Protein 3R72 (pdb70)

Secondary structure (DSSP, 8-state):
-PPPHHHHHHHHHHHHHHHHHHHT--HHHHHHGGGT-----HHHHHHHHHHHHHTTSEETTEE-HHHHHHHHHHHS-GGGHHHHHHHHHHHTTS---SSHHHHHHHHHHHHHHH-TTT----

Foldseek 3Di:
DADDQVVLVVVQVVLLVVLCVVLVDDPVQQVCVLVVDQDPDLSNLVSLVSSCVVQVQQDPFGGDLVSVLVNLVRYPDPVCNVVSVVLSVVLVPDDADDGSSRRSSVSLSSSCVSPSNPRDHD

Nearest PDB structures (foldseek):
  3r72-assembly1_A  TM=1.008E+00  e=2.541E-19  Apis mellifera
  4f7f-assembly1_A  TM=9.172E-01  e=5.931E-07  Anopheles gambiae
  6jpm-assembly2_B  TM=9.260E-01  e=6.254E-07  Chrysopa pallens
  4pt1-assembly2_B  TM=8.608E-01  e=3.521E-05  Locusta migratoria
  6qq4-assembly2_B  TM=8.077E-01  e=2.505E-04  Drosophila melanogaster

B-factor: mean 16.65, std 10.66, range [3.77, 99.17]

Sequence (122 aa):
MSSMMSADDQVEKLAKNMRKSSCLQKIAITEELVDGMRRGEFPDDHDLQCYTTCIMKLLLRTFKNGNFDFDMMIVKQLEIITMPPEEVVIGKEIVAVCRNEEEYTGDDCQKTYQYVQCHYKQNPEKFFFP

Solvent-accessible surface area: 7134 Å² total; per-residue (Å²): 140,61,58,59,88,99,84,30,89,120,83,6,117,73,17,17,139,62,0,28,82,158,39,89,25,86,92,128,44,1,40,2,1,86,134,29,90,41,56,136,46,86,75,0,8,24,0,0,11,17,0,10,96,90,36,126,7,2,92,133,20,101,29,38,37,106,48,14,36,107,40,16,70,57,42,52,57,107,142,39,25,102,85,4,81,97,25,2,54,84,0,101,129,84,143,24,72,49,67,48,18,63,51,0,7,51,8,5,44,6,45,39,151,78,39,67,156,118,26,107,18,15

CATH classification: 1.10.238.20

Structure (mmCIF, N/CA/C/O backbone):
data_3R72
#
_entry.id   3R72
#
_cell.length_a   37.695
_cell.length_b   45.239
_cell.length_c   70.882
_cell.angle_alpha   90.00
_cell.angle_beta   90.00
_cell.angle_gamma   90.00
#
_symmetry.space_group_name_H-M   'P 21 21 21'
#
loop_
_entity.id
_entity.type
_entity.pdbx_description
1 polymer 'Odorant binding protein ASP5'
2 non-polymer N-BUTYL-BENZENESULFONAMIDE
3 water water
#
loop_
_atom_site.group_PDB
_atom_site.id
_atom_site.type_symbol
_atom_site.label_atom_id
_atom_site.label_alt_id
_atom_site.label_comp_id
_atom_site.label_asym_id
_atom_site.label_entity_id
_atom_site.label_seq_id
_atom_site.pdbx_PDB_ins_code
_atom_site.Cartn_x
_atom_site.Cartn_y
_atom_site.Cartn_z
_atom_site.occupancy
_atom_site.B_iso_or_equiv
_atom_site.auth_seq_id
_atom_site.auth_comp_id
_atom_site.auth_asym_id
_atom_site.auth_atom_id
_atom_site.pdbx_PDB_model_num
ATOM 1 N N . MET A 1 1 ? 45.808 3.976 11.735 1.00 25.82 2 MET A N 1
ATOM 2 C CA . MET A 1 1 ? 46.517 3.379 12.898 1.00 25.00 2 MET A CA 1
ATOM 3 C C . MET A 1 1 ? 45.602 3.274 14.127 1.00 23.33 2 MET A C 1
ATOM 4 O O . MET A 1 1 ? 44.477 3.778 14.135 1.00 23.77 2 MET A O 1
ATOM 12 N N . SER A 1 2 ? 46.104 2.600 15.157 1.00 21.03 3 SER A N 1
ATOM 13 C CA A SER A 1 2 ? 45.371 2.476 16.414 0.50 19.34 3 SER A CA 1
ATOM 14 C CA B SER A 1 2 ? 45.406 2.438 16.427 0.50 19.37 3 SER A CA 1
ATOM 15 C C . SER A 1 2 ? 45.885 3.466 17.456 1.00 16.81 3 SER A C 1
ATOM 16 O O . SER A 1 2 ? 47.000 3.995 17.347 1.00 16.53 3 SER A O 1
ATOM 30 N N . MET A 1 3 ? 45.032 3.734 18.440 1.00 12.98 4 MET A N 1
ATOM 31 C CA A MET A 1 3 ? 45.355 4.623 19.557 0.50 11.17 4 MET A CA 1
ATOM 32 C CA B MET A 1 3 ? 45.307 4.601 19.573 0.50 12.75 4 MET A CA 1
ATOM 33 C C . MET A 1 3 ? 46.179 3.888 20.604 1.00 10.71 4 MET A C 1
ATOM 34 O O . MET A 1 3 ? 46.002 2.688 20.820 1.00 10.75 4 MET A O 1
ATOM 60 N N . SER A 1 4 ? 47.068 4.627 21.263 1.00 9.57 5 SER A N 1
ATOM 61 C CA . SER A 1 4 ? 47.855 4.060 22.361 1.00 10.02 5 SER A CA 1
ATOM 62 C C . SER A 1 4 ? 46.961 3.749 23.562 1.00 10.27 5 SER A C 1
ATOM 63 O O . SER A 1 4 ? 45.874 4.320 23.730 1.00 9.58 5 SER A O 1
ATOM 71 N N . ALA A 1 5 ? 47.442 2.856 24.417 1.00 10.98 6 ALA A N 1
ATOM 72 C CA . ALA A 1 5 ? 46.726 2.477 25.620 1.00 11.14 6 ALA A CA 1
ATOM 73 C C . ALA A 1 5 ? 46.366 3.694 26.468 1.00 11.24 6 ALA A C 1
ATOM 74 O O . ALA A 1 5 ? 45.254 3.780 26.991 1.00 10.84 6 ALA A O 1
ATOM 81 N N . ASP A 1 6 ? 47.304 4.622 26.626 1.00 11.47 7 ASP A N 1
ATOM 82 C CA A ASP A 1 6 ? 47.011 5.762 27.479 0.50 11.54 7 ASP A CA 1
ATOM 83 C CA B ASP A 1 6 ? 47.093 5.831 27.429 0.50 11.79 7 ASP A CA 1
ATOM 84 C C . ASP A 1 6 ? 45.970 6.694 26.848 1.00 10.62 7 ASP A C 1
ATOM 85 O O . ASP A 1 6 ? 45.162 7.286 27.578 1.00 10.70 7 ASP A O 1
ATOM 101 N N . GLN A 1 7 ? 45.944 6.798 25.519 1.00 9.23 8 GLN A N 1
ATOM 102 C CA . GLN A 1 7 ? 44.910 7.578 24.857 1.00 8.75 8 GLN A CA 1
ATOM 103 C C . GLN A 1 7 ? 43.535 6.905 24.987 1.00 8.04 8 GLN A C 1
ATOM 104 O O . GLN A 1 7 ? 42.532 7.595 25.208 1.00 8.49 8 GLN A O 1
ATOM 118 N N . VAL A 1 8 ? 43.480 5.578 24.881 1.00 8.15 9 VAL A N 1
ATOM 119 C CA . VAL A 1 8 ? 42.231 4.863 25.095 1.00 8.70 9 VAL A CA 1
ATOM 120 C C . VAL A 1 8 ? 41.717 5.121 26.514 1.00 8.81 9 VAL A C 1
ATOM 121 O O . VAL A 1 8 ? 40.559 5.439 26.718 1.00 8.65 9 VAL A O 1
ATOM 134 N N . GLU A 1 9 ? 42.601 5.040 27.494 1.00 9.31 10 GLU A N 1
ATOM 135 C CA . GLU A 1 9 ? 42.220 5.275 28.884 1.00 11.00 10 GLU A CA 1
ATOM 136 C C . GLU A 1 9 ? 41.713 6.708 29.107 1.00 10.17 10 GLU A C 1
ATOM 137 O O . GLU A 1 9 ? 40.707 6.901 29.800 1.00 9.76 10 GLU A O 1
ATOM 149 N N . LYS A 1 10 ? 42.389 7.702 28.516 1.00 10.09 11 LYS A N 1
ATOM 150 C CA . LYS A 1 10 ? 41.991 9.102 28.688 1.00 10.22 11 LYS A CA 1
ATOM 151 C C . LYS A 1 10 ? 40.587 9.313 28.144 1.00 9.19 11 LYS A C 1
ATOM 152 O O . LYS A 1 10 ? 39.724 9.882 28.812 1.00 9.56 11 LYS A O 1
ATOM 171 N N . LEU A 1 11 ? 40.355 8.855 26.925 1.00 8.55 12 LEU A N 1
ATOM 172 C CA . LEU A 1 11 ? 39.058 9.056 26.316 1.00 8.59 12 LEU A CA 1
ATOM 173 C C . LEU A 1 11 ? 37.970 8.311 27.083 1.00 7.94 12 LEU A C 1
ATOM 174 O O . LEU A 1 11 ? 36.893 8.848 27.302 1.00 8.76 12 LEU A O 1
ATOM 190 N N . ALA A 1 12 ? 38.258 7.085 27.510 1.00 7.83 13 ALA A N 1
ATOM 191 C CA . ALA A 1 12 ? 37.293 6.310 28.276 1.00 7.85 13 ALA A CA 1
ATOM 192 C C . ALA A 1 12 ? 36.930 7.041 29.561 1.00 8.05 13 ALA A C 1
ATOM 193 O O . ALA A 1 12 ? 35.757 7.104 29.920 1.00 8.46 13 ALA A O 1
ATOM 200 N N . LYS A 1 13 ? 37.920 7.587 30.262 1.00 8.14 14 LYS A N 1
ATOM 201 C CA . LYS A 1 13 ? 37.676 8.269 31.537 1.00 8.91 14 LYS A CA 1
ATOM 202 C C . LYS A 1 13 ? 36.831 9.515 31.325 1.00 8.90 14 LYS A C 1
ATOM 203 O O . LYS A 1 13 ? 35.966 9.835 32.144 1.00 9.94 14 LYS A O 1
ATOM 222 N N . ASN A 1 14 ? 37.072 10.230 30.224 1.00 8.99 15 ASN A N 1
ATOM 223 C CA . ASN A 1 14 ? 36.303 11.431 29.954 1.00 10.01 15 ASN A CA 1
ATOM 224 C C . ASN A 1 14 ? 34.873 11.149 29.522 1.00 9.70 15 ASN A C 1
ATOM 225 O O . ASN A 1 14 ? 33.955 11.857 29.910 1.00 10.27 15 ASN A O 1
ATOM 236 N N . MET A 1 15 ? 34.665 10.090 28.756 1.00 8.86 16 MET A N 1
ATOM 237 C CA . MET A 1 15 ? 33.306 9.640 28.435 1.00 9.22 16 MET A CA 1
ATOM 238 C C . MET A 1 15 ? 32.564 9.194 29.692 1.00 8.92 16 MET A C 1
ATOM 239 O O . MET A 1 15 ? 31.396 9.537 29.899 1.00 9.80 16 MET A O 1
ATOM 253 N N . ARG A 1 16 ? 33.240 8.429 30.538 1.00 8.52 17 ARG A N 1
ATOM 254 C CA . ARG A 1 16 ? 32.634 8.003 31.800 1.00 9.26 17 ARG A CA 1
ATOM 255 C C . ARG A 1 16 ? 32.187 9.202 32.616 1.00 10.70 17 ARG A C 1
ATOM 256 O O . ARG A 1 16 ? 31.052 9.252 33.106 1.00 11.43 17 ARG A O 1
ATOM 277 N N . LYS A 1 17 ? 33.094 10.160 32.792 1.00 12.59 18 LYS A N 1
ATOM 278 C CA . LYS A 1 17 ? 32.827 11.353 33.584 1.00 15.21 18 LYS A CA 1
ATOM 279 C C . LYS A 1 17 ? 31.550 12.010 33.152 1.00 15.01 18 LYS A C 1
ATOM 280 O O . LYS A 1 17 ? 30.696 12.359 33.982 1.00 15.71 18 LYS A O 1
ATOM 299 N N . SER A 1 18 ? 31.430 12.216 31.851 1.00 14.88 19 SER A N 1
ATOM 300 C CA A SER A 1 18 ? 30.257 12.838 31.247 0.50 15.80 19 SER A CA 1
ATOM 301 C CA B SER A 1 18 ? 30.250 12.877 31.318 0.50 15.76 19 SER A CA 1
ATOM 302 C C . SER A 1 18 ? 28.996 12.045 31.550 1.00 15.24 19 SER A C 1
ATOM 303 O O . SER A 1 18 ? 28.006 12.571 32.042 1.00 15.64 19 SER A O 1
ATOM 317 N N . CYS A 1 19 ? 29.030 10.755 31.230 1.00 13.48 20 CYS A N 1
ATOM 318 C CA . CYS A 1 19 ? 27.840 9.922 31.413 1.00 12.66 20 CYS A CA 1
ATOM 319 C C . CYS A 1 19 ? 27.471 9.707 32.903 1.00 13.61 20 CYS A C 1
ATOM 320 O O . CYS A 1 19 ? 26.282 9.629 33.234 1.00 14.02 20 CYS A O 1
ATOM 327 N N . LEU A 1 20 ? 28.464 9.595 33.793 1.00 15.02 21 LEU A N 1
ATOM 328 C CA . LEU A 1 20 ? 28.186 9.418 35.237 1.00 16.04 21 LEU A CA 1
ATOM 329 C C . LEU A 1 20 ? 27.395 10.589 35.778 1.00 16.44 21 LEU A C 1
ATOM 330 O O . LEU A 1 20 ? 26.487 10.425 36.602 1.00 16.12 21 LEU A O 1
ATOM 346 N N . GLN A 1 21 ? 27.775 11.782 35.335 1.00 16.18 22 GLN A N 1
ATOM 347 C CA . GLN A 1 21 ? 27.146 13.026 35.758 1.00 17.36 22 GLN A CA 1
ATOM 348 C C . GLN A 1 21 ? 25.715 13.098 35.220 1.00 17.66 22 GLN A C 1
ATOM 349 O O . GLN A 1 21 ? 24.789 13.436 35.952 1.00 18.75 22 GLN A O 1
ATOM 355 N N . LYS A 1 22 ? 25.546 12.773 33.937 1.00 17.40 23 LYS A N 1
ATOM 356 C CA . LYS A 1 22 ? 24.243 12.836 33.260 1.00 17.00 23 LYS A CA 1
ATOM 357 C C . LYS A 1 22 ? 23.222 11.821 33.816 1.00 14.52 23 LYS A C 1
ATOM 358 O O . LYS A 1 22 ? 22.045 12.144 34.048 1.00 14.78 23 LYS A O 1
ATOM 37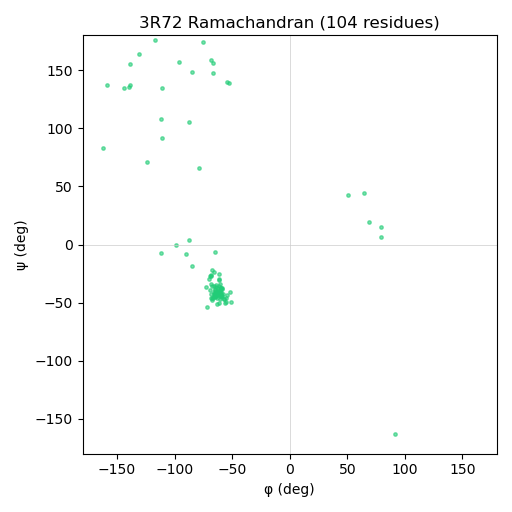7 N N . ILE A 1 23 ? 23.693 10.596 34.026 1.00 12.43 24 ILE A N 1
ATOM 378 C CA . ILE A 1 23 ? 22.858 9.498 34.521 1.00 12.47 24 ILE A CA 1
ATOM 379 C C . ILE A 1 23 ? 22.722 9.453 36.065 1.00 13.26 24 ILE A C 1
ATOM 380 O O . ILE A 1 23 ? 21.795 8.822 36.583 1.00 14.94 24 ILE A O 1
ATOM 396 N N . ALA A 1 24 ? 23.615 10.109 36.793 1.00 13.10 25 ALA A N 1
ATOM 397 C CA . ALA A 1 24 ? 23.513 10.241 38.253 1.00 11.75 25 ALA A CA 1
ATOM 398 C C . ALA A 1 24 ? 23.626 8.905 39.009 1.00 11.35 25 ALA A C 1
ATOM 399 O O . ALA A 1 24 ? 22.897 8.631 39.969 1.00 11.38 25 ALA A O 1
ATOM 406 N N . ILE A 1 25 ? 24.590 8.101 38.578 1.00 10.45 26 ILE A N 1
ATOM 407 C CA . ILE A 1 25 ? 24.985 6.893 39.281 1.00 9.99 26 ILE A CA 1
ATOM 408 C C . ILE A 1 25 ? 26.417 7.037 39.733 1.00 9.93 26 ILE A C 1
ATOM 409 O O . ILE A 1 25 ? 27.081 8.026 39.420 1.00 10.98 26 ILE A O 1
ATOM 425 N N . THR A 1 26 ? 26.902 6.057 40.469 1.00 10.23 27 THR A N 1
ATOM 426 C CA . THR A 1 26 ? 28.228 6.126 41.033 1.00 10.09 27 THR A CA 1
ATOM 427 C C . THR A 1 26 ? 29.257 5.414 40.165 1.00 9.88 27 THR A C 1
ATOM 428 O O . THR A 1 26 ? 28.959 4.471 39.419 1.00 9.53 27 THR A O 1
ATOM 439 N N . GLU A 1 27 ? 30.496 5.828 40.343 1.00 10.67 28 GLU A N 1
ATOM 440 C CA . GLU A 1 27 ? 31.596 5.156 39.711 1.00 11.25 28 GLU A CA 1
ATOM 441 C C . GLU A 1 27 ? 31.695 3.695 40.169 1.00 10.09 28 GLU A C 1
ATOM 442 O O . GLU A 1 27 ? 32.024 2.810 39.373 1.00 9.68 28 GLU A O 1
ATOM 454 N N . GLU A 1 28 ? 31.386 3.440 41.437 1.00 9.59 29 GLU A N 1
ATOM 455 C CA . GLU A 1 28 ? 31.396 2.083 41.944 1.00 9.20 29 GLU A CA 1
ATOM 456 C C . GLU A 1 28 ? 30.490 1.176 41.100 1.00 8.39 29 GLU A C 1
ATOM 457 O O . GLU A 1 28 ? 30.863 0.057 40.744 1.00 8.12 29 GLU A O 1
ATOM 469 N N . LEU A 1 29 ? 29.290 1.643 40.795 1.00 8.03 30 LEU A N 1
ATOM 470 C CA . LEU A 1 29 ? 28.327 0.833 40.081 1.00 8.42 30 LEU A CA 1
ATOM 471 C C . LEU A 1 29 ? 28.847 0.517 38.662 1.00 8.05 30 LEU A C 1
ATOM 472 O O . LEU A 1 29 ? 28.737 -0.607 38.173 1.00 8.68 30 LEU A O 1
ATOM 488 N N . VAL A 1 30 ? 29.480 1.495 38.025 1.00 8.22 31 VAL A N 1
ATOM 489 C CA . VAL A 1 30 ? 30.068 1.268 36.710 1.00 8.93 31 VAL A CA 1
ATOM 490 C C . VAL A 1 30 ? 31.252 0.298 36.798 1.00 9.06 31 VAL A C 1
ATOM 491 O O . VAL A 1 30 ? 31.357 -0.621 35.997 1.00 9.76 31 VAL A O 1
ATOM 504 N N . ASP A 1 31 ? 32.139 0.511 37.774 1.00 9.64 32 ASP A N 1
ATOM 505 C CA . ASP A 1 31 ? 33.287 -0.374 37.969 1.00 10.59 32 ASP A CA 1
ATOM 506 C C . ASP A 1 31 ? 32.896 -1.814 38.292 1.00 9.81 32 ASP A C 1
ATOM 507 O O . ASP A 1 31 ? 33.651 -2.752 38.018 1.00 10.81 32 ASP A O 1
ATOM 516 N N . GLY A 1 32 ? 31.716 -1.997 38.861 1.00 9.17 33 GLY A N 1
ATOM 517 C CA . GLY A 1 32 ? 31.251 -3.332 39.185 1.00 8.94 33 GLY A CA 1
ATOM 518 C C . GLY A 1 32 ? 31.108 -4.238 37.978 1.00 7.95 33 GLY A C 1
ATOM 519 O O . GLY A 1 32 ? 31.276 -5.451 38.088 1.00 8.72 33 GLY A O 1
ATOM 523 N N . MET A 1 33 ? 30.809 -3.681 36.811 1.00 7.90 34 MET A N 1
ATOM 524 C CA . MET A 1 33 ? 30.642 -4.509 35.615 1.00 8.53 34 MET A CA 1
ATOM 525 C C . MET A 1 33 ? 31.902 -5.326 35.294 1.00 9.56 34 MET A C 1
ATOM 526 O O . MET A 1 33 ? 31.804 -6.493 34.900 1.00 10.23 34 MET A O 1
ATOM 540 N N . ARG A 1 34 ? 33.082 -4.737 35.482 1.00 10.61 35 ARG A N 1
ATOM 541 C CA . ARG A 1 34 ? 34.327 -5.451 35.216 1.00 12.82 35 ARG A CA 1
ATOM 542 C C . ARG A 1 34 ? 34.532 -6.627 36.188 1.00 12.68 35 ARG A C 1
ATOM 543 O O . AR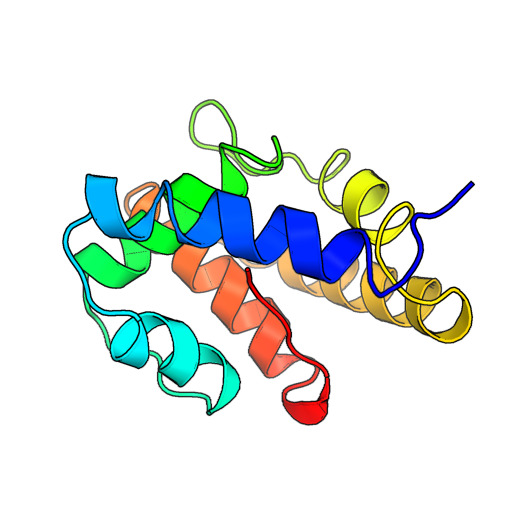G A 1 34 ? 35.249 -7.596 35.862 1.00 13.49 35 ARG A O 1
ATOM 564 N N . ARG A 1 35 ? 33.897 -6.545 37.358 1.00 13.00 36 ARG A N 1
ATOM 565 C CA . ARG A 1 35 ? 33.885 -7.605 38.360 1.00 14.45 36 ARG A CA 1
ATOM 566 C C . ARG A 1 35 ? 32.747 -8.607 38.106 1.00 13.49 36 ARG A C 1
ATOM 567 O O . ARG A 1 35 ? 32.534 -9.513 38.905 1.00 14.93 36 ARG A O 1
ATOM 588 N N . GLY A 1 36 ? 32.003 -8.441 37.011 1.00 12.04 37 GLY A N 1
ATOM 589 C CA . GLY A 1 36 ? 30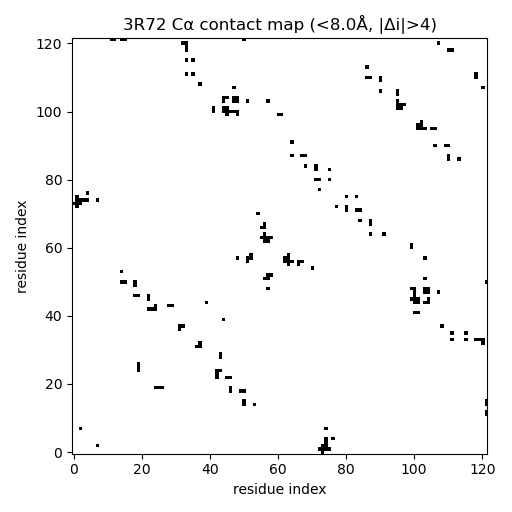.868 -9.309 36.708 1.00 11.67 37 GLY A CA 1
ATOM 590 C C . GLY A 1 36 ? 29.599 -8.971 37.479 1.00 10.81 37 GLY A C 1
ATOM 591 O O . GLY A 1 36 ? 28.666 -9.776 37.513 1.00 11.58 37 GLY A O 1
ATOM 595 N N . GLU A 1 37 ? 29.554 -7.783 38.083 1.00 9.01 38 GLU A N 1
ATOM 596 C CA . GLU A 1 37 ? 28.366 -7.324 38.795 1.00 8.58 38 GLU A CA 1
ATOM 597 C C . GLU A 1 37 ? 27.459 -6.629 37.792 1.00 8.00 38 GLU A C 1
ATOM 598 O O . GLU A 1 37 ? 27.748 -5.515 37.357 1.00 7.99 38 GLU A O 1
ATOM 610 N N . PHE A 1 38 ? 26.379 -7.312 37.414 1.00 7.31 39 PHE A N 1
ATOM 611 C CA . PHE A 1 38 ? 25.393 -6.813 36.458 1.00 7.35 39 PHE A CA 1
ATOM 612 C C . PHE A 1 38 ? 23.995 -6.829 37.096 1.00 7.37 39 PHE A C 1
ATOM 613 O O . PHE A 1 38 ? 23.128 -7.630 36.740 1.00 8.00 39 PHE A O 1
ATOM 630 N N . PRO A 1 39 ? 23.757 -5.938 38.059 1.00 7.43 40 PRO A N 1
ATOM 631 C CA . PRO A 1 39 ? 22.427 -5.875 38.656 1.00 7.91 40 PRO A CA 1
ATOM 632 C C . PRO A 1 39 ? 21.392 -5.391 37.631 1.00 8.11 40 PRO A C 1
ATOM 633 O O . PRO A 1 39 ? 21.726 -4.721 36.628 1.00 7.70 40 PRO A O 1
ATOM 644 N N . ASP A 1 40 ? 20.140 -5.746 37.859 1.00 7.78 41 ASP A N 1
ATOM 645 C CA . ASP A 1 40 ? 19.055 -5.285 36.999 1.00 8.55 41 ASP A CA 1
ATOM 646 C C . ASP A 1 40 ? 18.677 -3.853 37.363 1.00 9.01 41 ASP A C 1
ATOM 647 O O . ASP A 1 40 ? 17.572 -3.575 37.826 1.00 10.80 41 ASP A O 1
ATOM 656 N N . ASP A 1 41 ? 19.613 -2.942 37.133 1.00 8.75 42 ASP A N 1
ATOM 657 C CA . ASP A 1 41 ? 19.544 -1.552 37.565 1.00 8.33 42 ASP A CA 1
ATOM 658 C C . ASP A 1 41 ? 19.399 -0.697 36.322 1.00 8.04 42 ASP A C 1
ATOM 659 O O . ASP A 1 41 ? 20.331 -0.573 35.537 1.00 7.62 42 ASP A O 1
ATOM 668 N N . HIS A 1 42 ? 18.214 -0.131 36.107 1.00 8.62 43 HIS A N 1
ATOM 669 C CA . HIS A 1 42 ? 17.933 0.577 34.877 1.00 9.21 43 HIS A CA 1
ATOM 670 C C . HIS A 1 42 ? 18.850 1.783 34.675 1.00 8.68 43 HIS A C 1
ATOM 671 O O . HIS A 1 42 ? 19.158 2.125 33.544 1.00 8.36 43 HIS A O 1
ATOM 686 N N . ASP A 1 43 ? 19.302 2.409 35.755 1.00 9.16 44 ASP A N 1
ATOM 687 C CA . ASP A 1 43 ? 20.219 3.533 35.610 1.00 9.42 44 ASP A CA 1
ATOM 688 C C . ASP A 1 43 ? 21.584 3.091 35.084 1.00 8.16 44 ASP A C 1
ATOM 689 O O . ASP A 1 43 ? 22.139 3.732 34.201 1.00 8.74 44 ASP A O 1
ATOM 698 N N . LEU A 1 44 ? 22.107 1.985 35.598 1.00 7.59 45 LEU A N 1
ATOM 699 C CA . LEU A 1 44 ? 23.336 1.427 35.046 1.00 6.98 45 LEU A CA 1
ATOM 700 C C . LEU A 1 44 ? 23.124 1.019 33.594 1.00 6.52 45 LEU A C 1
ATOM 701 O O . LEU A 1 44 ? 23.996 1.243 32.741 1.00 7.08 45 LEU A O 1
ATOM 717 N N . GLN A 1 45 ? 21.959 0.447 33.298 1.00 6.57 46 GLN A N 1
ATOM 718 C CA . GLN A 1 45 ? 21.653 0.101 31.916 1.00 7.11 46 GLN A CA 1
ATOM 719 C C . GLN A 1 45 ? 21.738 1.337 31.023 1.00 7.46 46 GLN A C 1
ATOM 720 O O . GLN A 1 45 ? 22.374 1.325 29.961 1.00 7.66 46 GLN A O 1
ATOM 734 N N . CYS A 1 46 ? 21.136 2.435 31.461 1.00 7.51 47 CYS A N 1
ATOM 735 C CA . CYS A 1 46 ? 21.167 3.661 30.659 1.00 8.50 47 CYS A CA 1
ATOM 736 C C . CYS A 1 46 ? 22.554 4.284 30.560 1.00 7.68 47 CYS A C 1
ATOM 737 O O . CYS A 1 46 ? 22.853 4.912 29.547 1.00 7.80 47 CYS A O 1
ATOM 744 N N . TYR A 1 47 ? 23.411 4.065 31.554 1.00 7.13 48 TYR A N 1
ATOM 745 C CA . TYR A 1 47 ? 24.811 4.472 31.439 1.00 6.70 48 TYR A CA 1
ATOM 746 C C . TYR A 1 47 ? 25.463 3.784 30.235 1.00 6.75 48 TYR A C 1
ATOM 747 O O . TYR A 1 47 ? 26.198 4.418 29.474 1.00 6.87 48 TYR A O 1
ATOM 765 N N . THR A 1 48 ? 25.212 2.488 30.061 1.00 6.21 49 THR A N 1
ATOM 766 C CA . THR A 1 48 ? 25.804 1.799 28.924 1.00 6.16 49 THR A CA 1
ATOM 767 C C . THR A 1 48 ? 25.355 2.397 27.607 1.00 5.94 49 THR A C 1
ATOM 768 O O . THR A 1 48 ? 26.140 2.498 26.669 1.00 6.32 49 THR A O 1
ATOM 779 N N . THR A 1 49 ? 24.088 2.784 27.526 1.00 6.81 50 THR A N 1
ATOM 780 C CA . THR A 1 49 ? 23.589 3.417 26.319 1.00 7.45 50 THR A CA 1
ATOM 781 C C . THR A 1 49 ? 24.249 4.777 26.080 1.00 7.24 50 THR A C 1
ATOM 782 O O . THR A 1 49 ? 24.569 5.118 24.945 1.00 7.64 50 THR A O 1
ATOM 793 N N . CYS A 1 50 ? 24.433 5.544 27.146 1.00 7.59 51 CYS A N 1
ATOM 794 C CA . CYS A 1 50 ? 25.079 6.840 27.056 1.00 8.27 51 CYS A CA 1
ATOM 795 C C . CYS A 1 50 ? 26.474 6.697 26.439 1.00 7.37 51 CYS A C 1
ATOM 796 O O . CYS A 1 50 ? 26.834 7.435 25.507 1.00 7.61 51 CYS A O 1
ATOM 803 N N . ILE A 1 51 ? 27.239 5.719 26.925 1.00 6.59 52 ILE A N 1
ATOM 804 C CA . ILE A 1 51 ? 28.588 5.499 26.435 1.00 6.58 52 ILE A CA 1
ATOM 805 C C . ILE A 1 51 ? 28.568 5.022 24.983 1.00 6.09 52 ILE A C 1
ATOM 806 O O . ILE A 1 51 ? 29.319 5.518 24.143 1.00 6.43 52 ILE A O 1
ATOM 822 N N . MET A 1 52 ? 27.722 4.034 24.671 1.00 6.30 53 MET A N 1
ATOM 823 C CA . MET A 1 52 ? 27.701 3.531 23.298 1.00 6.32 53 MET A CA 1
ATOM 824 C C . MET A 1 52 ? 27.243 4.609 22.321 1.00 6.53 53 MET A C 1
ATOM 825 O O . MET A 1 52 ? 27.713 4.676 21.182 1.00 7.28 53 MET A O 1
ATOM 839 N N . LYS A 1 53 ? 26.326 5.477 22.742 1.00 6.68 54 LYS A N 1
ATOM 840 C CA . LYS A 1 53 ? 25.941 6.575 21.861 1.00 7.69 54 LYS A CA 1
ATOM 841 C C . LYS A 1 53 ? 27.094 7.554 21.610 1.00 7.49 54 LYS A C 1
ATOM 842 O O . LYS A 1 53 ? 27.259 8.033 20.482 1.00 8.21 54 LYS A O 1
ATOM 861 N N A LEU A 1 54 ? 27.885 7.839 22.639 0.50 7.46 55 LEU A N 1
ATOM 862 N N B LEU A 1 54 ? 27.907 7.835 22.627 0.50 7.67 55 LEU A N 1
ATOM 863 C CA A LEU A 1 54 ? 29.087 8.664 22.479 0.50 7.94 55 LEU A CA 1
ATOM 864 C CA B LEU A 1 54 ? 29.084 8.694 22.427 0.50 7.95 55 LEU A CA 1
ATOM 865 C C A LEU A 1 54 ? 30.070 8.065 21.481 0.50 8.09 55 LEU A C 1
ATOM 866 C C B LEU A 1 54 ? 30.089 8.068 21.470 0.50 8.32 55 LEU A C 1
ATOM 867 O O A LEU A 1 54 ? 30.644 8.780 20.666 0.50 7.78 55 LEU A O 1
ATOM 868 O O B LEU A 1 54 ? 30.711 8.768 20.677 0.50 8.34 55 LEU A O 1
ATOM 899 N N . LEU A 1 55 ? 30.255 6.750 21.545 1.00 7.41 56 LEU A N 1
ATOM 900 C CA . LEU A 1 55 ? 31.173 6.041 20.648 1.00 8.15 56 LEU A CA 1
ATOM 901 C C . LEU A 1 55 ? 30.586 5.763 19.273 1.00 8.16 56 LEU A C 1
ATOM 902 O O . LEU A 1 55 ? 31.262 5.215 18.409 1.00 9.18 56 LEU A O 1
ATOM 918 N N . ARG A 1 56 ? 29.310 6.097 19.085 1.00 7.29 57 ARG A N 1
ATOM 919 C CA . ARG A 1 56 ? 28.598 5.895 17.832 1.00 8.59 57 ARG A CA 1
ATOM 920 C C . ARG A 1 56 ? 28.369 4.394 17.551 1.00 7.47 57 ARG A C 1
ATOM 921 O O . ARG A 1 56 ? 28.086 4.009 16.414 1.00 8.02 57 ARG A O 1
ATOM 942 N N . THR A 1 57 ? 28.456 3.567 18.591 1.00 7.25 58 THR A N 1
ATOM 943 C CA . THR A 1 57 ? 28.235 2.138 18.454 1.00 6.92 58 THR A CA 1
ATOM 944 C C . THR A 1 57 ? 26.770 1.747 18.675 1.00 6.71 58 THR A C 1
ATOM 945 O O . THR A 1 57 ? 26.398 0.603 18.435 1.00 6.71 58 THR A O 1
ATOM 956 N N . PHE A 1 58 ? 25.952 2.705 19.115 1.00 7.56 59 PHE A N 1
ATOM 957 C CA . PHE A 1 58 ? 24.510 2.544 19.187 1.00 7.57 59 PHE A CA 1
ATOM 958 C C . PHE A 1 58 ? 23.925 3.868 18.717 1.00 7.82 59 PHE A C 1
ATOM 959 O O . PHE A 1 58 ? 24.398 4.929 19.123 1.00 8.20 59 PHE A O 1
ATOM 976 N N . LYS A 1 59 ? 22.910 3.803 17.868 1.00 9.27 60 LYS A N 1
ATOM 977 C CA . LYS A 1 59 ? 22.337 4.990 17.261 1.00 10.99 60 LYS A CA 1
ATOM 978 C C . LYS A 1 59 ? 20.931 4.669 16.782 1.00 10.53 60 LYS A C 1
ATOM 979 O O . LYS A 1 59 ? 20.718 3.608 16.192 1.00 10.10 60 LYS A O 1
ATOM 998 N N . ASN A 1 60 ? 19.980 5.577 17.005 1.00 11.21 61 ASN A N 1
ATOM 999 C CA . ASN A 1 60 ? 18.610 5.394 16.534 1.00 11.58 61 ASN A CA 1
ATOM 1000 C C . ASN A 1 60 ? 17.998 4.054 16.897 1.00 12.14 61 ASN A C 1
ATOM 1001 O O . ASN A 1 60 ? 17.347 3.410 16.080 1.00 13.39 61 ASN A O 1
ATOM 1012 N N . GLY A 1 61 ? 18.230 3.627 18.126 1.00 12.33 62 GLY A N 1
ATOM 1013 C CA . GLY A 1 61 ? 17.599 2.429 18.620 1.00 12.84 62 GLY A CA 1
ATOM 1014 C C . GLY A 1 61 ? 18.222 1.125 18.172 1.00 12.54 62 GLY A C 1
ATOM 1015 O O . GLY A 1 61 ? 17.700 0.063 18.490 1.00 13.25 62 GLY A O 1
ATOM 1019 N N . ASN A 1 62 ? 19.360 1.184 17.482 1.00 11.31 63 ASN A N 1
ATOM 1020 C CA . ASN A 1 62 ? 20.035 -0.040 17.048 1.00 12.01 63 ASN A CA 1
ATOM 1021 C C . ASN A 1 62 ? 21.542 0.039 17.219 1.00 9.44 63 ASN A C 1
ATOM 1022 O O . ASN A 1 62 ? 22.144 1.106 17.195 1.00 9.58 63 ASN A O 1
ATOM 1033 N N . PHE A 1 63 ? 22.149 -1.128 17.345 1.00 8.50 64 PHE A N 1
ATOM 1034 C CA . PHE A 1 63 ? 23.598 -1.225 17.312 1.00 8.24 64 PHE A CA 1
ATOM 1035 C C . PHE A 1 63 ? 24.110 -0.859 15.939 1.00 7.80 64 PHE A C 1
ATOM 1036 O O . PHE A 1 63 ? 23.443 -1.119 14.939 1.00 10.20 64 PHE A O 1
ATOM 1053 N N . ASP A 1 64 ? 25.293 -0.265 15.904 1.00 7.31 65 ASP A N 1
ATOM 1054 C CA . ASP A 1 64 ? 25.998 -0.041 14.661 1.00 7.14 65 ASP A CA 1
ATOM 1055 C C . ASP A 1 64 ? 27.205 -0.965 14.690 1.00 6.92 65 ASP A C 1
ATOM 1056 O O . ASP A 1 64 ? 28.252 -0.622 15.241 1.00 6.83 65 ASP A O 1
ATOM 1065 N N . PHE A 1 65 ? 27.032 -2.162 14.144 1.00 7.44 66 PHE A N 1
ATOM 1066 C CA . PHE A 1 65 ? 28.091 -3.156 14.230 1.00 7.27 66 PHE A CA 1
ATOM 1067 C C . PHE A 1 65 ? 29.298 -2.795 13.380 1.00 7.48 66 PHE A C 1
ATOM 1068 O O . PHE A 1 65 ? 30.411 -3.144 13.758 1.00 8.30 66 PHE A O 1
ATOM 1085 N N . ASP A 1 66 ? 29.107 -2.069 12.279 1.00 7.76 67 ASP A N 1
ATOM 1086 C CA . ASP A 1 66 ? 30.274 -1.594 11.527 1.00 8.25 67 ASP A CA 1
ATOM 1087 C C . ASP A 1 66 ? 31.136 -0.678 12.414 1.00 8.09 67 ASP A C 1
ATOM 1088 O O . ASP A 1 66 ? 32.361 -0.777 12.400 1.00 8.46 67 ASP A O 1
ATOM 1097 N N A MET A 1 67 ? 30.491 0.186 13.187 0.50 7.05 68 MET A N 1
ATOM 1098 N N B MET A 1 67 ? 30.483 0.197 13.178 0.50 8.59 68 MET A N 1
ATOM 1099 C CA A MET A 1 67 ? 31.230 1.087 14.061 0.50 6.34 68 MET A CA 1
ATOM 1100 C CA B MET A 1 67 ? 31.188 1.103 14.089 0.50 8.89 68 MET A CA 1
ATOM 1101 C C A MET A 1 67 ? 31.814 0.371 15.277 0.50 6.26 68 MET A C 1
ATOM 1102 C C B MET A 1 67 ? 31.812 0.369 15.270 0.50 7.92 68 MET A C 1
ATOM 1103 O O A MET A 1 67 ? 32.886 0.734 15.736 0.50 6.63 68 MET A O 1
ATOM 1104 O O B MET A 1 67 ? 32.896 0.732 15.708 0.50 8.44 68 MET A O 1
ATOM 1131 N N . ILE A 1 68 ? 31.139 -0.662 15.783 1.00 7.06 69 ILE A N 1
ATOM 1132 C CA . ILE A 1 68 ? 31.717 -1.483 16.847 1.00 6.71 69 ILE A CA 1
ATOM 1133 C C . ILE A 1 68 ? 33.041 -2.085 16.364 1.00 6.93 69 ILE A C 1
ATOM 1134 O O . ILE A 1 68 ? 34.047 -2.031 17.081 1.00 7.34 69 ILE A O 1
ATOM 1150 N N . VAL A 1 69 ? 33.054 -2.633 15.151 1.00 7.45 70 VAL A N 1
ATOM 1151 C CA . VAL A 1 69 ? 34.290 -3.208 14.618 1.00 8.72 70 VAL A CA 1
ATOM 1152 C C . VAL A 1 69 ? 35.361 -2.130 14.390 1.00 8.46 70 VAL A C 1
ATOM 1153 O O . VAL A 1 69 ? 36.519 -2.323 14.744 1.00 9.25 70 VAL A O 1
ATOM 1166 N N . LYS A 1 70 ? 34.981 -0.985 13.841 1.00 8.59 71 LYS A N 1
ATOM 1167 C CA . LYS A 1 70 ? 35.933 0.105 13.672 1.00 9.44 71 LYS A CA 1
ATOM 1168 C C . LYS A 1 70 ? 36.511 0.563 15.000 1.00 8.79 71 LYS A C 1
ATOM 1169 O O . LYS A 1 70 ? 37.717 0.807 15.093 1.00 9.68 71 LYS A O 1
ATOM 1188 N N . GLN A 1 71 ? 35.678 0.681 16.031 1.00 8.25 72 GLN A N 1
ATOM 1189 C CA . GLN A 1 71 ? 36.159 1.121 17.338 1.00 8.45 72 GLN A CA 1
ATOM 1190 C C . GLN A 1 71 ? 37.123 0.117 17.934 1.00 8.87 72 GLN A C 1
ATOM 1191 O O . GLN A 1 71 ? 38.148 0.502 18.500 1.00 9.26 72 GLN A O 1
ATOM 1205 N N . LEU A 1 72 ? 36.826 -1.174 17.829 1.00 8.55 73 LEU A N 1
ATOM 1206 C CA . LEU A 1 72 ? 37.742 -2.155 18.387 1.00 9.80 73 LEU A CA 1
ATOM 1207 C C . LEU A 1 72 ? 39.076 -2.136 17.613 1.00 10.23 73 LEU A C 1
ATOM 1208 O O . LEU A 1 72 ? 40.135 -2.268 18.221 1.00 11.02 73 LEU A O 1
ATOM 1224 N N . GLU A 1 73 ? 39.031 -1.903 16.304 1.00 10.62 74 GLU A N 1
ATOM 1225 C CA . GLU A 1 73 ? 40.253 -1.805 15.503 1.00 11.58 74 GLU A CA 1
ATOM 1226 C C . GLU A 1 73 ? 41.125 -0.614 15.898 1.00 12.18 74 GLU A C 1
ATOM 1227 O O . GLU A 1 73 ? 42.345 -0.708 15.847 1.00 14.17 74 GLU A O 1
ATOM 1239 N N A ILE A 1 74 ? 40.500 0.491 16.300 0.50 12.34 75 ILE A N 1
ATOM 1240 N N B ILE A 1 74 ? 40.496 0.495 16.277 0.50 12.17 75 ILE A N 1
ATOM 1241 C CA A ILE A 1 74 ? 41.233 1.702 16.679 0.50 13.04 75 ILE A CA 1
ATOM 1242 C CA B ILE A 1 74 ? 41.216 1.700 16.692 0.50 12.72 75 ILE A CA 1
ATOM 1243 C C A ILE A 1 74 ? 41.624 1.748 18.156 0.50 12.55 75 ILE A C 1
ATOM 1244 C C B ILE A 1 74 ? 41.776 1.565 18.111 0.50 12.40 75 ILE A C 1
ATOM 1245 O O A ILE A 1 74 ? 42.408 2.617 18.549 0.50 13.00 75 ILE A O 1
ATOM 1246 O O B ILE A 1 74 ? 42.863 2.044 18.396 0.50 13.10 75 ILE A O 1
ATOM 1277 N N . THR A 1 75 ? 41.071 0.858 18.985 1.00 11.77 76 THR A N 1
ATOM 1278 C CA . THR A 1 75 ? 41.345 0.906 20.426 1.00 11.71 76 THR A CA 1
ATOM 1279 C C . THR A 1 75 ? 41.913 -0.341 21.091 1.00 12.41 76 THR A C 1
ATOM 1280 O O . THR A 1 75 ? 42.418 -0.243 22.203 1.00 13.58 76 THR A O 1
ATOM 1291 N N . MET A 1 76 ? 41.795 -1.514 20.475 1.00 13.24 77 MET A N 1
ATOM 1292 C CA . MET A 1 76 ? 42.334 -2.720 21.104 1.00 14.71 77 MET A CA 1
ATOM 1293 C C . MET A 1 76 ? 43.803 -2.881 20.784 1.00 15.90 77 MET A C 1
ATOM 1294 O O . MET A 1 76 ? 44.246 -2.482 19.707 1.00 15.48 77 MET A O 1
ATOM 1308 N N . PRO A 1 77 ? 44.578 -3.477 21.718 1.00 17.59 78 PRO A N 1
ATOM 1309 C CA . PRO A 1 77 ? 45.942 -3.877 21.392 1.00 18.59 78 PRO A CA 1
ATOM 1310 C C . PRO A 1 77 ? 45.913 -4.781 20.138 1.00 18.60 78 PRO A C 1
ATOM 1311 O O . PRO A 1 77 ? 45.003 -5.601 20.011 1.00 17.25 78 PRO A O 1
ATOM 1322 N N . PRO A 1 78 ? 46.867 -4.632 19.203 1.00 19.47 79 PRO A N 1
ATOM 1323 C CA . PRO A 1 78 ? 46.835 -5.431 17.964 1.00 19.70 79 PRO A CA 1
ATOM 1324 C C . PRO A 1 78 ? 46.697 -6.950 18.172 1.00 18.32 79 PRO A C 1
ATOM 1325 O O . PRO A 1 78 ? 45.946 -7.616 17.440 1.00 18.07 79 PRO A O 1
ATOM 1336 N N . GLU A 1 79 ? 47.405 -7.478 19.167 1.00 16.68 80 GLU A N 1
ATOM 1337 C CA . GLU A 1 79 ? 47.347 -8.900 19.525 1.00 15.86 80 GLU A CA 1
ATOM 1338 C C . GLU A 1 79 ? 45.973 -9.353 20.044 1.00 14.64 80 GLU A C 1
ATOM 1339 O O . GLU A 1 79 ? 45.765 -10.548 20.271 1.00 15.07 80 GLU A O 1
ATOM 1351 N N . GLU A 1 80 ? 45.057 -8.399 20.240 1.00 13.11 81 GLU A N 1
ATOM 1352 C CA . GLU A 1 80 ? 43.703 -8.680 20.718 1.00 13.41 81 GLU A CA 1
ATOM 1353 C C . GLU A 1 80 ? 42.587 -8.446 19.692 1.00 12.24 81 GLU A C 1
ATOM 1354 O O . GLU A 1 80 ? 41.436 -8.803 19.948 1.00 12.82 81 GLU A O 1
ATOM 1366 N N . VAL A 1 81 ? 42.915 -7.876 18.536 1.00 11.32 82 VAL A N 1
ATOM 1367 C CA . VAL A 1 81 ? 41.895 -7.436 17.568 1.00 11.49 82 VAL A CA 1
ATOM 1368 C C . VAL A 1 81 ? 41.068 -8.591 16.984 1.00 11.10 82 VAL A C 1
ATOM 1369 O O . VAL A 1 81 ? 39.841 -8.504 16.902 1.00 11.14 82 VAL A O 1
ATOM 1382 N N . VAL A 1 82 ? 41.719 -9.679 16.581 1.00 11.11 83 VAL A N 1
ATOM 1383 C CA . VAL A 1 82 ? 40.988 -10.803 16.005 1.00 10.95 83 VAL A CA 1
ATOM 1384 C C . VAL A 1 82 ? 40.069 -11.426 17.048 1.00 10.34 83 VAL A C 1
ATOM 1385 O O . VAL A 1 82 ? 38.899 -11.720 16.768 1.00 10.61 83 VAL A O 1
ATOM 1398 N N . ILE A 1 83 ? 40.576 -11.617 18.253 1.00 11.40 84 ILE A N 1
ATOM 1399 C CA . ILE A 1 83 ? 39.775 -12.127 19.351 1.00 12.39 84 ILE A CA 1
ATOM 1400 C C . ILE A 1 83 ? 38.572 -11.200 19.587 1.00 11.14 84 ILE A C 1
ATOM 1401 O O . ILE A 1 83 ? 37.451 -11.673 19.786 1.00 11.21 84 ILE A O 1
ATOM 1417 N N . GLY A 1 84 ? 38.791 -9.890 19.547 1.00 10.73 85 GLY A N 1
ATOM 1418 C CA . GLY A 1 84 ? 37.683 -8.955 19.690 1.00 10.29 85 GLY A CA 1
ATOM 1419 C C . GLY A 1 84 ? 36.655 -9.075 18.573 1.00 9.38 85 GLY A C 1
ATOM 1420 O O . GLY A 1 84 ? 35.446 -9.015 18.822 1.00 9.48 85 GLY A O 1
ATOM 1424 N N . LYS A 1 85 ? 37.119 -9.229 17.334 1.00 8.87 86 LYS A N 1
ATOM 1425 C CA . LYS A 1 85 ? 36.201 -9.435 16.211 1.00 9.12 86 LYS A CA 1
ATOM 1426 C C . LYS A 1 85 ? 35.368 -10.696 16.409 1.00 8.18 86 LYS A C 1
ATOM 1427 O O . LYS A 1 85 ? 34.199 -10.729 16.047 1.00 8.39 86 LYS A O 1
ATOM 1446 N N . GLU A 1 86 ? 35.965 -11.748 16.969 1.00 8.38 87 GLU A N 1
ATOM 1447 C CA . GLU A 1 86 ? 35.243 -12.985 17.229 1.00 8.22 87 GLU A CA 1
ATOM 1448 C C . GLU A 1 86 ? 34.193 -12.806 18.314 1.00 7.89 87 GLU A C 1
ATOM 1449 O O . GLU A 1 86 ? 33.127 -13.415 18.233 1.00 9.04 87 GLU A O 1
ATOM 1461 N N . ILE A 1 87 ? 34.462 -11.958 19.298 1.00 8.18 88 ILE A N 1
ATOM 1462 C CA . ILE A 1 87 ? 33.449 -11.655 20.310 1.00 8.39 88 ILE A CA 1
ATOM 1463 C C . ILE A 1 87 ? 32.273 -10.904 19.692 1.00 8.06 88 ILE A C 1
ATOM 1464 O O . ILE A 1 87 ? 31.115 -11.253 19.925 1.00 7.92 88 ILE A O 1
ATOM 1480 N N . VAL A 1 88 ? 32.556 -9.897 18.877 1.00 7.58 89 VAL A N 1
ATOM 1481 C CA . VAL A 1 88 ? 31.488 -9.174 18.179 1.00 7.52 89 VAL A CA 1
ATOM 1482 C C . VAL A 1 88 ? 30.701 -10.120 17.274 1.00 7.57 89 VAL A C 1
ATOM 1483 O O . VAL A 1 88 ? 29.465 -10.068 17.209 1.00 8.20 89 VAL A O 1
ATOM 1496 N N . ALA A 1 89 ? 31.415 -11.016 16.598 1.00 7.88 90 ALA A N 1
ATOM 1497 C CA . ALA A 1 89 ? 30.751 -11.954 15.701 1.00 8.49 90 ALA A CA 1
ATOM 1498 C C . ALA A 1 89 ? 29.726 -12.827 16.430 1.00 7.58 90 ALA A C 1
ATOM 1499 O O . ALA A 1 89 ? 28.666 -13.129 15.883 1.00 8.93 90 ALA A O 1
ATOM 1506 N N . VAL A 1 90 ? 30.036 -13.222 17.659 1.00 7.79 91 VAL A N 1
ATOM 1507 C CA . VAL A 1 90 ? 29.067 -13.948 18.480 1.00 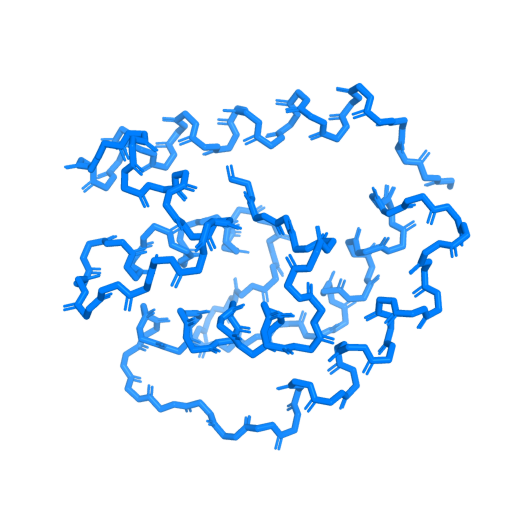8.22 91 VAL A CA 1
ATOM 1508 C C . VAL A 1 90 ? 27.948 -13.023 18.961 1.00 8.16 91 VAL A C 1
ATOM 1509 O O . VAL A 1 90 ? 26.761 -13.292 18.771 1.00 9.09 91 VAL A O 1
ATOM 1522 N N . CYS A 1 91 ? 28.319 -11.926 19.600 1.00 7.94 92 CYS A N 1
ATOM 1523 C CA . CYS A 1 91 ? 27.327 -11.101 20.276 1.00 7.71 92 CYS A CA 1
ATOM 1524 C C . CYS A 1 91 ? 26.372 -10.397 19.329 1.00 7.28 92 CYS A C 1
ATOM 1525 O O . CYS A 1 91 ? 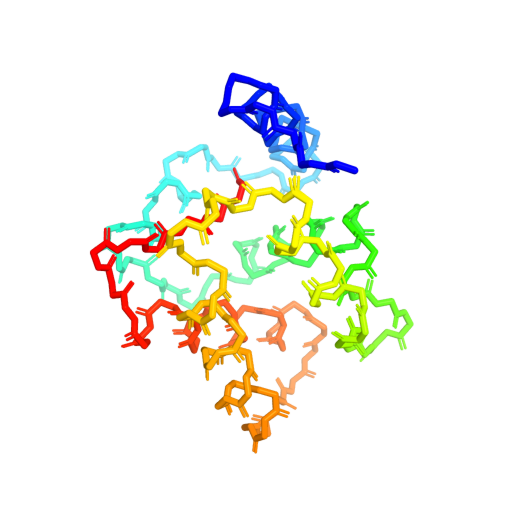25.238 -10.116 19.712 1.00 8.28 92 CYS A O 1
ATOM 1532 N N . ARG A 1 92 ? 26.790 -10.142 18.090 1.00 7.48 93 ARG A N 1
ATOM 1533 C CA . ARG A 1 92 ? 25.905 -9.447 17.152 1.00 7.75 93 ARG A CA 1
ATOM 1534 C C . ARG A 1 92 ? 24.699 -10.290 16.778 1.00 8.05 93 ARG A C 1
ATOM 1535 O O . ARG A 1 92 ? 23.717 -9.757 16.265 1.00 8.74 93 ARG A O 1
ATOM 1556 N N . ASN A 1 93 ? 24.807 -11.607 16.940 1.00 8.89 94 ASN A N 1
ATOM 1557 C CA . ASN A 1 93 ? 23.737 -12.528 16.550 1.00 9.94 94 ASN A CA 1
ATOM 1558 C C . ASN A 1 93 ? 22.814 -12.981 17.678 1.00 11.07 94 ASN A C 1
ATOM 1559 O O . ASN A 1 93 ? 21.938 -13.811 17.465 1.00 13.18 94 ASN A O 1
ATOM 1570 N N A GLU A 1 94 ? 23.001 -12.429 18.872 0.50 11.65 95 GLU A N 1
ATOM 1571 N N B GLU A 1 94 ? 22.992 -12.425 18.869 0.50 11.98 95 GLU A N 1
ATOM 1572 C CA A GLU A 1 94 ? 22.064 -12.616 19.981 0.50 12.62 95 GLU A CA 1
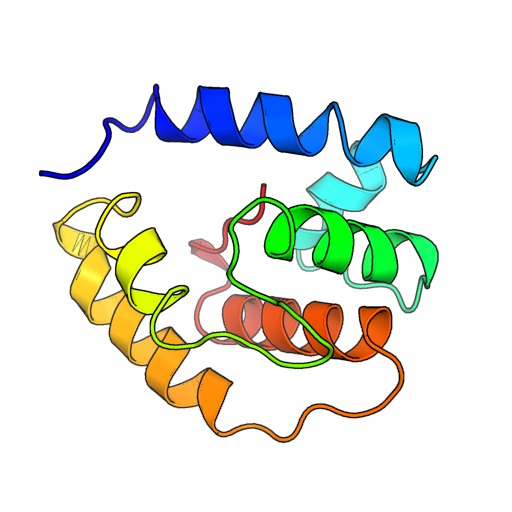ATOM 1573 C CA B GLU A 1 94 ? 22.039 -12.629 19.953 0.50 13.22 95 GLU A CA 1
ATOM 1574 C C A GLU A 1 94 ? 20.925 -11.609 19.820 0.50 12.48 95 GLU A C 1
ATOM 1575 C C B GLU A 1 94 ? 20.925 -11.602 19.842 0.50 12.78 95 GLU A C 1
ATOM 1576 O O A GLU A 1 94 ? 21.155 -10.475 19.403 0.50 13.41 95 GLU A O 1
ATOM 1577 O O B GLU A 1 94 ? 21.176 -10.447 19.507 0.50 13.62 95 GLU A O 1
ATOM 1600 N N . GLU A 1 95 ? 19.691 -12.015 20.119 1.00 11.66 96 GLU A N 1
ATOM 1601 C CA . GLU A 1 95 ? 18.566 -11.085 20.078 1.00 11.65 96 GLU A CA 1
ATOM 1602 C C . GLU A 1 95 ? 18.622 -10.190 21.314 1.00 10.50 96 GLU A C 1
ATOM 1603 O O . GLU A 1 95 ? 18.791 -10.682 22.430 1.00 12.00 96 GLU A O 1
ATOM 1615 N N . TYR A 1 96 ? 18.458 -8.884 21.104 1.00 10.15 97 TYR A N 1
ATOM 1616 C CA . TYR A 1 96 ? 18.388 -7.921 22.200 1.00 9.96 97 TYR A CA 1
ATOM 1617 C C . TYR A 1 96 ? 16.975 -7.371 22.285 1.00 10.59 97 TYR A C 1
ATOM 1618 O O . TYR A 1 96 ? 16.370 -7.069 21.269 1.00 12.47 97 TYR A O 1
ATOM 1636 N N . THR A 1 97 ? 16.450 -7.298 23.501 1.00 10.80 98 THR A N 1
ATOM 1637 C CA . THR A 1 97 ? 15.052 -6.971 23.722 1.00 11.94 98 THR A CA 1
ATOM 1638 C C . THR A 1 97 ? 14.922 -5.885 24.755 1.00 11.97 98 THR A C 1
ATOM 1639 O O . THR A 1 97 ? 15.842 -5.591 25.519 1.00 12.52 98 THR A O 1
ATOM 1650 N N . GLY A 1 98 ? 13.746 -5.285 24.785 1.00 12.38 99 GLY A N 1
ATOM 1651 C CA . GLY A 1 98 ? 13.462 -4.238 25.743 1.00 12.35 99 GLY A CA 1
ATOM 1652 C C . GLY A 1 98 ? 13.782 -2.861 25.214 1.00 11.68 99 GLY A C 1
ATOM 1653 O O . GLY A 1 98 ? 13.888 -2.655 24.003 1.00 12.38 99 GLY A O 1
ATOM 1657 N N . ASP A 1 99 ? 13.889 -1.900 26.121 1.00 11.37 100 ASP A N 1
ATOM 1658 C CA . ASP A 1 99 ? 14.213 -0.539 25.735 1.00 11.21 100 ASP A CA 1
ATOM 1659 C C . ASP A 1 99 ? 15.698 -0.412 25.375 1.00 10.85 100 ASP A C 1
ATOM 1660 O O . ASP A 1 99 ? 16.456 -1.384 25.484 1.00 10.74 100 ASP A O 1
ATOM 1669 N N . ASP A 1 100 ? 16.118 0.757 24.892 1.00 10.51 101 ASP A N 1
ATOM 1670 C CA . ASP A 1 100 ? 17.506 0.900 24.443 1.00 10.61 101 ASP A CA 1
ATOM 1671 C C . ASP A 1 100 ? 18.502 0.606 25.553 1.00 9.77 101 ASP A C 1
ATOM 1672 O O . ASP A 1 100 ? 19.558 0.012 25.301 1.00 9.84 101 ASP A O 1
ATOM 1681 N N . CYS A 1 101 ? 18.169 1.020 26.770 1.00 9.33 102 CYS A N 1
ATOM 1682 C CA . CYS A 1 101 ? 19.032 0.796 27.926 1.00 9.61 102 CYS A CA 1
ATOM 1683 C C . CYS A 1 101 ? 19.204 -0.698 28.187 1.00 8.55 102 CYS A C 1
ATOM 1684 O O . CYS A 1 101 ? 20.305 -1.178 28.453 1.00 7.94 102 CYS A O 1
ATOM 1691 N N . GLN A 1 102 ? 18.102 -1.427 28.153 1.00 8.13 103 GLN A N 1
ATOM 1692 C CA . GLN A 1 102 ? 18.135 -2.863 28.347 1.00 8.63 103 GLN A CA 1
ATOM 1693 C C . GLN A 1 102 ? 18.921 -3.557 27.236 1.00 7.86 103 GLN A C 1
ATOM 1694 O O . GLN A 1 102 ? 19.710 -4.454 27.507 1.00 8.19 103 GLN A O 1
ATOM 1708 N N . LYS A 1 103 ? 18.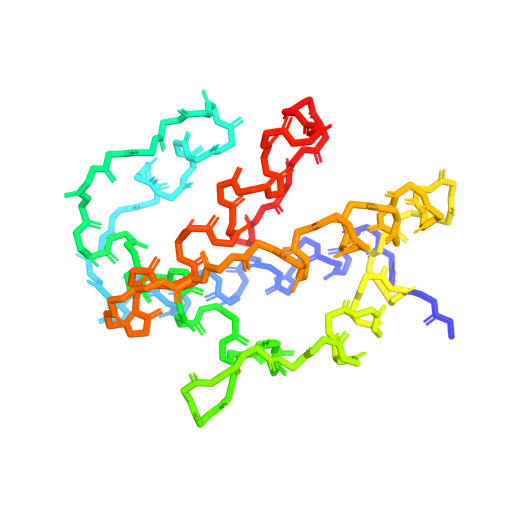744 -3.114 25.992 1.00 8.10 104 LYS A N 1
ATOM 1709 C CA . LYS A 1 103 ? 19.447 -3.722 24.871 1.00 7.98 104 LYS A CA 1
ATOM 1710 C C . LYS A 1 103 ? 20.956 -3.547 24.977 1.00 6.81 104 LYS A C 1
ATOM 1711 O O . LYS A 1 103 ? 21.706 -4.514 24.836 1.00 6.98 104 LYS A O 1
ATOM 1730 N N . THR A 1 104 ? 21.421 -2.322 25.186 1.00 6.71 105 THR A N 1
ATOM 1731 C CA . THR A 1 104 ? 22.861 -2.124 25.269 1.00 6.54 105 THR A CA 1
ATOM 1732 C C . THR A 1 104 ? 23.449 -2.857 26.466 1.00 6.36 105 THR A C 1
ATOM 1733 O O . THR A 1 104 ? 24.536 -3.422 26.370 1.00 6.14 105 THR A O 1
ATOM 1744 N N . TYR A 1 105 ? 22.729 -2.895 27.582 1.00 6.11 106 TYR A N 1
ATOM 1745 C CA . TYR A 1 105 ? 23.224 -3.610 28.747 1.00 5.80 106 TYR A CA 1
ATOM 1746 C C . TYR A 1 105 ? 23.372 -5.106 28.467 1.00 6.13 106 TYR A C 1
ATOM 1747 O O . TYR A 1 105 ? 24.348 -5.728 28.875 1.00 6.30 106 TYR A O 1
ATOM 1765 N N . GLN A 1 106 ? 22.404 -5.683 27.761 1.00 5.87 107 GLN A N 1
ATOM 1766 C CA . GLN A 1 106 ? 22.479 -7.079 27.367 1.00 6.99 107 GLN A CA 1
ATOM 1767 C C . GLN A 1 106 ? 23.692 -7.321 26.460 1.00 6.56 107 GLN A C 1
ATOM 1768 O O . GLN A 1 106 ? 24.369 -8.333 26.577 1.00 7.09 107 GLN A O 1
ATOM 1782 N N . TYR A 1 107 ? 23.960 -6.404 25.537 1.00 6.01 108 TYR A N 1
ATOM 1783 C CA . TYR A 1 107 ? 25.093 -6.537 24.629 1.00 6.20 108 TYR A CA 1
ATOM 1784 C C . TYR A 1 107 ? 26.417 -6.502 25.396 1.00 6.10 108 TYR A C 1
ATOM 1785 O O . TYR A 1 107 ? 27.318 -7.314 25.168 1.00 6.34 108 TYR A O 1
ATOM 1803 N N . VAL A 1 108 ? 26.526 -5.569 26.333 1.00 5.99 109 VAL A N 1
ATOM 1804 C CA . VAL A 1 108 ? 27.705 -5.468 27.180 1.00 6.58 109 VAL A CA 1
ATOM 1805 C C . VAL A 1 108 ? 27.913 -6.770 27.975 1.00 6.26 109 VAL A C 1
ATOM 1806 O O . VAL A 1 108 ? 29.026 -7.265 28.073 1.00 6.72 109 VAL A O 1
ATOM 1819 N N . GLN A 1 109 ? 26.843 -7.325 28.527 1.00 6.77 110 GLN A N 1
ATOM 1820 C CA . GLN A 1 109 ? 26.916 -8.601 29.243 1.00 7.33 110 GLN A CA 1
ATOM 1821 C C . GLN A 1 109 ? 27.355 -9.736 28.320 1.00 6.98 110 GLN A C 1
ATOM 1822 O O . GLN A 1 109 ? 28.105 -10.614 28.745 1.00 7.73 110 GLN A O 1
ATOM 1836 N N . CYS A 1 110 ? 26.914 -9.738 27.069 1.00 6.89 111 CYS A N 1
ATOM 1837 C CA . CYS A 1 110 ? 27.366 -10.753 26.120 1.00 7.35 111 CYS A CA 1
ATOM 1838 C C . CYS A 1 110 ? 28.872 -10.662 25.921 1.00 6.85 111 CYS A C 1
ATOM 1839 O O . CYS A 1 110 ? 29.573 -11.667 25.922 1.00 7.61 111 CYS A O 1
ATOM 1846 N N . HIS A 1 111 ? 29.386 -9.450 25.779 1.00 7.39 112 HIS A N 1
ATOM 1847 C CA . HIS A 1 111 ? 30.826 -9.263 25.649 1.00 7.62 112 HIS A CA 1
ATOM 1848 C C . HIS A 1 111 ? 31.569 -9.785 26.883 1.00 7.44 112 HIS A C 1
ATOM 1849 O O . HIS A 1 111 ? 32.583 -10.480 26.761 1.00 8.53 112 HIS A O 1
ATOM 1864 N N . TYR A 1 112 ? 31.085 -9.437 28.069 1.00 7.14 113 TYR A N 1
ATOM 1865 C CA . TYR A 1 112 ? 31.678 -9.923 29.305 1.00 7.69 113 TYR A CA 1
ATOM 1866 C C . TYR A 1 112 ? 31.740 -11.450 29.318 1.00 8.02 113 TYR A C 1
ATOM 1867 O O . TYR A 1 112 ? 32.789 -12.039 29.606 1.00 8.56 113 TYR A O 1
ATOM 1885 N N . LYS A 1 113 ? 30.621 -12.086 29.006 1.00 8.52 114 LYS A N 1
ATOM 1886 C CA . LYS A 1 113 ? 30.525 -13.531 29.083 1.00 9.89 114 LYS A CA 1
ATOM 1887 C C . LYS A 1 113 ? 31.524 -14.224 28.160 1.00 9.59 114 LYS A C 1
ATOM 1888 O O . LYS A 1 113 ? 32.035 -15.294 28.489 1.00 10.14 114 LYS A O 1
ATOM 1907 N N . GLN A 1 114 ? 31.815 -13.634 27.000 1.00 9.25 115 GLN A N 1
ATOM 1908 C CA . GLN A 1 114 ? 32.777 -14.263 26.094 1.00 10.22 115 GLN A CA 1
ATOM 1909 C C . GLN A 1 114 ? 34.216 -14.245 26.619 1.00 10.47 115 GLN A C 1
ATOM 1910 O O . GLN A 1 114 ? 35.015 -15.102 26.245 1.00 11.86 115 GLN A O 1
ATOM 1924 N N . ASN A 1 115 ? 34.556 -13.268 27.460 1.00 9.93 116 ASN A N 1
ATOM 1925 C CA . ASN A 1 115 ? 35.900 -13.205 28.015 1.00 10.70 116 ASN A CA 1
ATOM 1926 C C . ASN A 1 115 ? 35.918 -12.299 29.249 1.00 9.62 116 ASN A C 1
ATOM 1927 O O . ASN A 1 115 ? 36.261 -11.122 29.174 1.00 10.26 116 ASN A O 1
ATOM 1938 N N . PRO A 1 116 ? 35.539 -12.853 30.406 1.00 9.08 117 PRO A N 1
ATOM 1939 C CA . PRO A 1 116 ? 35.476 -12.012 31.603 1.00 9.58 117 PRO A CA 1
ATOM 1940 C C . PRO A 1 116 ? 36.815 -11.382 31.967 1.00 10.62 117 PRO A C 1
ATOM 1941 O O . PRO A 1 116 ? 36.846 -10.222 32.380 1.00 11.99 117 PRO A O 1
ATOM 1952 N N . GLU A 1 117 ? 37.910 -12.122 31.782 1.00 10.38 118 GLU A N 1
ATOM 1953 C CA . GLU A 1 117 ? 39.223 -11.628 32.203 1.00 11.23 118 GLU A CA 1
ATOM 1954 C C . GLU A 1 117 ? 39.591 -10.326 31.517 1.00 12.32 118 GLU A C 1
ATOM 1955 O O . GLU A 1 117 ? 40.140 -9.413 32.144 1.00 13.72 118 GLU A O 1
ATOM 1967 N N . LYS A 1 118 ? 39.329 -10.257 30.220 1.00 12.51 119 LYS A N 1
ATOM 1968 C CA . LYS A 1 118 ? 39.775 -9.131 29.417 1.00 13.57 119 LYS A CA 1
ATOM 1969 C C . LYS A 1 118 ? 38.704 -8.064 29.177 1.00 12.53 119 LYS A C 1
ATOM 1970 O O . LYS A 1 118 ? 38.989 -7.047 28.555 1.00 14.60 119 LYS A O 1
ATOM 1989 N N . PHE A 1 119 ? 37.496 -8.258 29.695 1.00 11.27 120 PHE A N 1
ATOM 1990 C CA . PHE A 1 119 ? 36.412 -7.283 29.515 1.00 10.21 120 PHE A CA 1
ATOM 1991 C C . PHE A 1 119 ? 36.825 -5.884 29.927 1.00 10.17 120 PHE A C 1
ATOM 1992 O O . PHE A 1 119 ? 37.469 -5.700 30.948 1.00 11.08 120 PHE A O 1
ATOM 2009 N N . PHE A 1 120 ? 36.406 -4.900 29.131 1.00 9.84 121 PHE A N 1
ATOM 2010 C CA . PHE A 1 120 ? 36.565 -3.481 29.425 1.00 10.21 121 PHE A CA 1
ATOM 2011 C C . PHE A 1 120 ? 35.343 -2.742 28.907 1.00 10.37 121 PHE A C 1
ATOM 2012 O O . PHE A 1 120 ? 34.905 -2.989 27.803 1.00 12.25 121 PHE A O 1
ATOM 2029 N N . PHE A 1 121 ? 34.803 -1.841 29.705 1.00 9.90 122 PHE A N 1
ATOM 2030 C CA . PHE A 1 121 ? 33.768 -0.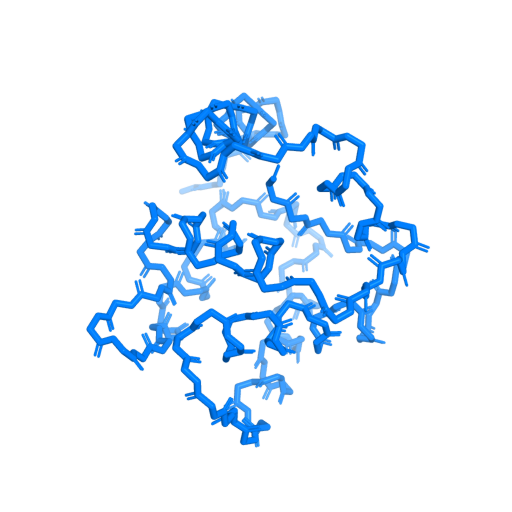928 29.254 1.00 9.27 122 PHE A CA 1
ATOM 2031 C C . PHE A 1 121 ? 34.111 0.433 29.866 1.00 9.35 122 PHE A C 1
ATOM 2032 O O . PHE A 1 121 ? 34.474 0.500 31.031 1.00 10.78 122 PHE A O 1
ATOM 2049 N N . PRO A 1 122 ? 33.999 1.524 29.096 1.00 8.88 123 PRO A N 1
ATOM 2050 C CA . PRO A 1 122 ? 34.403 2.831 29.631 1.00 9.59 123 PRO A CA 1
ATOM 2051 C C . PRO A 1 122 ? 33.696 3.209 30.928 1.00 10.72 123 PRO A C 1
ATOM 2052 O O . PRO A 1 122 ? 34.353 3.748 31.841 1.00 12.41 123 PRO A O 1
#

Radius of gyration: 13.47 Å; Cα contacts (8 Å, |Δi|>4): 122; chains: 1; bounding box: 34×27×30 Å